Protein AF-J7L7U9-F1 (afdb_monomer_lite)

Foldseek 3Di:
DDDDDPPPPDDDDDDDDDPDPPPPPPPDDDPPPLVKEKEWAALDDDAFTKIWIQDPDQDPVPHDQKHWYQYPQRWIWIWGWDQDPPPRWIKIWTAWTARPVRDIDHIWIWTFPDWGRDVRTIMTTTHDIDDPD

Organism: Nocardiopsis alba (strain ATCC BAA-2165 / BE74) (NCBI:txid1205910)

Secondary structure (DSSP, 8-state):
---------------------------SS-------EEEESSSS--TT-EEEEE-S-SSGGGS-SEEEEEETTS-EEEEEEEE-TTT--EEEEE--EE-TTS-EE--EEEEEEEEEEETTEEEEEEEEEE---

Sequence (133 aa):
MPWSGTFRCGFGGNNRGRDHAGEFFGKEGHAMTLSITAYVGYSHLFPGARLWLETSGERLEHMPEVFALEFSDGSWSSAHLFHEPGDGSWELIVEGYSTKRGTPVDERVWTVTAAEALEGGLELKLGSRLPSG

pLDDT: mean 71.17, std 20.37, range [30.69, 90.5]

Structure (mmCIF, N/CA/C/O backbone):
data_AF-J7L7U9-F1
#
_entry.id   AF-J7L7U9-F1
#
loop_
_atom_site.group_PDB
_atom_site.id
_atom_site.type_symbol
_atom_site.label_atom_id
_atom_site.label_alt_id
_atom_site.label_comp_id
_atom_site.label_asym_id
_atom_site.label_entity_id
_atom_site.label_seq_id
_atom_site.pdbx_PDB_ins_code
_atom_site.Cartn_x
_atom_site.Cartn_y
_atom_site.Cartn_z
_atom_site.occupancy
_atom_site.B_iso_or_equiv
_atom_site.auth_seq_id
_atom_site.auth_comp_id
_atom_site.auth_asym_id
_atom_site.auth_atom_id
_atom_site.pdbx_PDB_model_num
ATOM 1 N N . MET A 1 1 ? 2.821 -26.351 -13.451 1.00 36.91 1 MET A N 1
ATOM 2 C CA . MET A 1 1 ? 1.983 -26.529 -12.249 1.00 36.91 1 MET A CA 1
ATOM 3 C C . MET A 1 1 ? 1.093 -25.295 -12.120 1.00 36.91 1 MET A C 1
ATOM 5 O O . MET A 1 1 ? 1.662 -24.221 -11.994 1.00 36.91 1 MET A O 1
ATOM 9 N N . PRO A 1 2 ? -0.241 -25.398 -12.252 1.00 39.84 2 PRO A N 1
ATOM 10 C CA . PRO A 1 2 ? -1.138 -24.247 -12.152 1.00 39.84 2 PRO A CA 1
ATOM 11 C C . PRO A 1 2 ? -1.656 -24.063 -10.720 1.00 39.84 2 PRO A C 1
ATOM 13 O O . PRO A 1 2 ? -2.095 -25.020 -10.077 1.00 39.84 2 PRO A O 1
ATOM 16 N N . TRP A 1 3 ? -1.616 -22.824 -10.231 1.00 30.69 3 TRP A N 1
ATOM 17 C CA . TRP A 1 3 ? -2.281 -22.423 -8.998 1.00 30.69 3 TRP A CA 1
ATOM 18 C C . TRP A 1 3 ? -3.788 -22.702 -9.125 1.00 30.69 3 TRP A C 1
ATOM 20 O O . TRP A 1 3 ? -4.478 -22.196 -10.003 1.00 30.69 3 TRP A O 1
ATOM 30 N N . SER A 1 4 ? -4.290 -23.614 -8.299 1.00 41.50 4 SER A N 1
ATOM 31 C CA . SER A 1 4 ? -5.710 -23.958 -8.214 1.00 41.50 4 SER A CA 1
ATOM 32 C C . SER A 1 4 ? -6.194 -23.486 -6.853 1.00 41.50 4 SER A C 1
ATOM 34 O O . SER A 1 4 ? -6.253 -24.253 -5.898 1.00 41.50 4 SER A O 1
ATOM 36 N N . GLY A 1 5 ? -6.449 -22.184 -6.751 1.00 32.25 5 GLY A N 1
ATOM 37 C CA . GLY A 1 5 ? -6.995 -21.532 -5.566 1.00 32.25 5 GLY A CA 1
ATOM 38 C C . GLY A 1 5 ? -8.396 -21.024 -5.860 1.00 32.25 5 GLY A C 1
ATOM 39 O O . GLY A 1 5 ? -8.600 -19.841 -6.093 1.00 32.25 5 GLY A O 1
ATOM 40 N N . THR A 1 6 ? -9.374 -21.926 -5.890 1.00 40.16 6 THR A N 1
ATOM 41 C CA . THR A 1 6 ? -10.790 -21.557 -5.907 1.00 40.16 6 THR A CA 1
ATOM 42 C C . THR A 1 6 ? -11.120 -20.793 -4.622 1.00 40.16 6 THR A C 1
ATOM 44 O O . THR A 1 6 ? -11.359 -21.406 -3.583 1.00 40.16 6 THR A O 1
ATOM 47 N N . PHE A 1 7 ? -11.183 -19.461 -4.685 1.00 31.17 7 PHE A N 1
ATOM 48 C CA . PHE A 1 7 ? -11.841 -18.652 -3.659 1.00 31.17 7 PHE A CA 1
ATOM 49 C C . PHE A 1 7 ? -13.356 -18.846 -3.772 1.00 31.17 7 PHE A C 1
ATOM 51 O O . PHE A 1 7 ? -14.091 -18.064 -4.367 1.00 31.17 7 PHE A O 1
ATOM 58 N N . ARG A 1 8 ? -13.831 -19.955 -3.202 1.00 38.06 8 ARG A N 1
ATOM 59 C CA . ARG A 1 8 ? -15.230 -20.137 -2.824 1.00 38.06 8 ARG A CA 1
ATOM 60 C C . ARG A 1 8 ? -15.375 -19.781 -1.351 1.00 38.06 8 ARG A C 1
ATOM 62 O O . ARG A 1 8 ? -15.353 -20.658 -0.495 1.00 38.06 8 ARG A O 1
ATOM 69 N N . CYS A 1 9 ? -15.588 -18.502 -1.068 1.00 38.06 9 CYS A N 1
ATOM 70 C CA . CYS A 1 9 ? -16.300 -18.108 0.142 1.00 38.06 9 CYS A CA 1
ATOM 71 C C . CYS A 1 9 ? -17.785 -18.020 -0.213 1.00 38.06 9 CYS A C 1
ATOM 73 O O . CYS A 1 9 ? -18.253 -17.047 -0.797 1.00 38.06 9 CYS A O 1
ATOM 75 N N . GLY A 1 10 ? -18.520 -19.090 0.089 1.00 32.72 10 GLY A N 1
ATOM 76 C CA . GLY A 1 10 ? -19.973 -19.061 0.096 1.00 32.72 10 GLY A CA 1
ATOM 77 C C . GLY A 1 10 ? -20.469 -18.308 1.327 1.00 32.72 10 GLY A C 1
ATOM 78 O O . GLY A 1 10 ? -20.242 -18.752 2.448 1.00 32.72 10 GLY A O 1
ATOM 79 N N . PHE A 1 11 ? -21.197 -17.215 1.112 1.00 34.88 11 PHE A N 1
ATOM 80 C CA . PHE A 1 11 ? -22.212 -16.741 2.050 1.00 34.88 11 PHE A CA 1
ATOM 81 C C . PHE A 1 11 ? -23.573 -16.964 1.384 1.00 34.88 11 PHE A C 1
ATOM 83 O O . PHE A 1 11 ? -23.927 -16.303 0.410 1.00 34.88 11 PHE A O 1
ATOM 90 N N . GLY A 1 12 ? -24.291 -17.987 1.848 1.00 34.56 12 GLY A N 1
ATOM 91 C CA . GLY A 1 12 ? -25.639 -18.316 1.393 1.00 34.56 12 GLY A CA 1
ATOM 92 C C . GLY A 1 12 ? -26.704 -17.473 2.099 1.00 34.56 12 GLY A C 1
ATOM 93 O O . GLY A 1 12 ? -26.635 -17.322 3.313 1.00 34.56 12 GLY A O 1
ATOM 94 N N . GLY A 1 13 ? -27.703 -17.017 1.327 1.00 34.38 13 GLY A N 1
ATOM 95 C CA . GLY A 1 13 ? -29.004 -16.466 1.758 1.00 34.38 13 GLY A CA 1
ATOM 96 C C . GLY A 1 13 ? -28.930 -15.103 2.465 1.00 34.38 13 GLY A C 1
ATOM 97 O O . GLY A 1 13 ? -28.211 -14.934 3.432 1.00 34.38 13 GLY A O 1
ATOM 98 N N . ASN A 1 14 ? -29.685 -14.063 2.116 1.00 32.25 14 ASN A N 1
ATOM 99 C CA . ASN A 1 14 ? -31.079 -14.020 1.696 1.00 32.25 14 ASN A CA 1
ATOM 100 C C . ASN A 1 14 ? -31.386 -12.594 1.173 1.00 32.25 14 ASN A C 1
ATOM 102 O O . ASN A 1 14 ? -30.765 -11.632 1.624 1.00 32.25 14 ASN A O 1
ATOM 106 N N . ASN A 1 15 ? -32.371 -12.449 0.285 1.00 48.09 15 ASN A N 1
ATOM 107 C CA . ASN A 1 15 ? -32.882 -11.169 -0.229 1.00 48.09 15 ASN A CA 1
ATOM 108 C C . ASN A 1 15 ? -33.075 -10.082 0.851 1.00 48.09 15 ASN A C 1
ATOM 110 O O . ASN A 1 15 ? -33.901 -10.248 1.757 1.00 48.09 15 ASN A O 1
ATOM 114 N N . ARG A 1 16 ? -32.434 -8.920 0.665 1.00 38.41 16 ARG A N 1
ATOM 115 C CA . ARG A 1 16 ? -33.054 -7.580 0.734 1.00 38.41 16 ARG A CA 1
ATOM 116 C C . ARG A 1 16 ? -32.027 -6.501 0.386 1.00 38.41 16 ARG A C 1
ATOM 118 O O . ARG A 1 16 ? -30.879 -6.591 0.803 1.00 38.41 16 ARG A O 1
ATOM 125 N N . GLY A 1 17 ? -32.479 -5.526 -0.400 1.00 39.16 17 GLY A N 1
ATOM 126 C CA . GLY A 1 17 ? -31.678 -4.460 -0.991 1.00 39.16 17 GLY A CA 1
ATOM 127 C C . GLY A 1 17 ? -30.729 -3.769 -0.021 1.00 39.16 17 GLY A C 1
ATOM 128 O O . GLY A 1 17 ? -31.064 -3.537 1.144 1.00 39.16 17 GLY A O 1
ATOM 129 N N . ARG A 1 18 ? -29.537 -3.474 -0.535 1.00 39.03 18 ARG A N 1
ATOM 130 C CA . ARG A 1 18 ? -28.656 -2.448 0.002 1.00 39.03 18 ARG A CA 1
ATOM 131 C C . ARG A 1 18 ? -2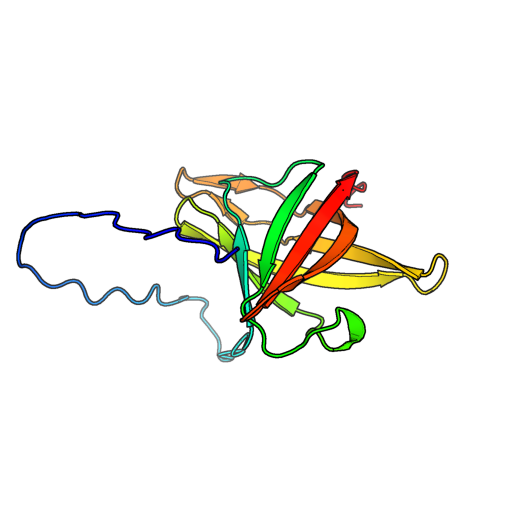7.617 -2.064 -1.055 1.00 39.03 18 ARG A C 1
ATOM 133 O O . ARG A 1 18 ? -26.476 -2.505 -1.034 1.00 39.03 18 ARG A O 1
ATOM 140 N N . ASP A 1 19 ? -28.084 -1.305 -2.034 1.00 41.22 19 ASP A N 1
ATOM 141 C CA . ASP A 1 19 ? -27.498 -0.037 -2.482 1.00 41.22 19 ASP A CA 1
ATOM 142 C C . ASP A 1 19 ? -26.576 0.621 -1.440 1.00 41.22 19 ASP A C 1
ATOM 144 O O . ASP A 1 19 ? -26.945 1.576 -0.787 1.00 41.22 19 ASP A O 1
ATOM 148 N N . HIS A 1 20 ? -25.364 0.117 -1.247 1.00 34.03 20 HIS A N 1
ATOM 149 C CA . HIS A 1 20 ? -24.329 0.842 -0.513 1.00 34.03 20 HIS A CA 1
ATOM 150 C C . HIS A 1 20 ? -22.999 0.605 -1.230 1.00 34.03 20 HIS A C 1
ATOM 152 O O . HIS A 1 20 ? -22.103 -0.078 -0.737 1.00 34.03 20 HIS A O 1
ATOM 158 N N . ALA A 1 21 ? -22.885 1.206 -2.419 1.00 35.22 21 ALA A N 1
ATOM 159 C CA . ALA A 1 21 ? -21.625 1.841 -2.767 1.00 35.22 21 ALA A CA 1
ATOM 160 C C . ALA A 1 21 ? -21.283 2.756 -1.582 1.00 35.22 21 ALA A C 1
ATOM 162 O O . ALA A 1 21 ? -22.118 3.559 -1.163 1.00 35.22 21 ALA A O 1
ATOM 163 N N . GLY A 1 22 ? -20.128 2.538 -0.957 1.00 32.88 22 GLY A N 1
ATOM 164 C CA . GLY A 1 22 ? -19.614 3.409 0.092 1.00 32.88 22 GLY A CA 1
ATOM 165 C C . GLY A 1 22 ? -19.349 4.777 -0.513 1.00 32.88 22 GLY A C 1
ATOM 166 O O . GLY A 1 22 ? -18.264 5.044 -1.011 1.00 32.88 22 GLY A O 1
ATOM 167 N N . GLU A 1 23 ? -20.392 5.596 -0.537 1.00 38.22 23 GLU A N 1
ATOM 168 C CA . GLU A 1 23 ? -20.395 6.970 -0.996 1.00 38.22 23 GLU A CA 1
ATOM 169 C C . GLU A 1 23 ? -19.495 7.759 -0.040 1.00 38.22 23 GLU A C 1
ATOM 171 O O . GLU A 1 23 ? -19.823 7.975 1.131 1.00 38.22 23 GLU A O 1
ATOM 176 N N . PHE A 1 24 ? -18.307 8.119 -0.525 1.00 42.72 24 PHE A N 1
ATOM 177 C CA . PHE A 1 24 ? -17.406 9.049 0.137 1.00 42.72 24 PHE A CA 1
ATOM 178 C C . PHE A 1 24 ? -18.093 10.418 0.191 1.00 42.72 24 PHE A C 1
ATOM 180 O O . PHE A 1 24 ? -17.920 11.254 -0.690 1.00 42.72 24 PHE A O 1
ATOM 187 N N . PHE A 1 25 ? -18.889 10.669 1.230 1.00 40.12 25 PHE A N 1
ATOM 188 C CA . PHE A 1 25 ? -19.361 12.014 1.555 1.00 40.12 25 PHE A CA 1
ATOM 189 C C . PHE A 1 25 ? -18.250 12.803 2.255 1.00 40.12 25 PHE A C 1
ATOM 191 O O . PHE A 1 25 ? -18.336 13.144 3.434 1.00 40.12 25 PHE A O 1
ATOM 198 N N . GLY A 1 26 ? -17.208 13.129 1.495 1.00 35.84 26 GLY A N 1
ATOM 199 C CA . GLY A 1 26 ? -16.537 14.409 1.644 1.00 35.84 26 GLY A CA 1
ATOM 200 C C . GLY A 1 26 ? -17.335 15.411 0.821 1.00 35.84 26 GLY A C 1
ATOM 201 O O . GLY A 1 26 ? -17.490 15.238 -0.387 1.00 35.84 26 GLY A O 1
ATOM 202 N N . LYS A 1 27 ? -17.903 16.434 1.467 1.00 42.16 27 LYS A N 1
ATOM 203 C CA . LYS A 1 27 ? -18.384 17.626 0.757 1.00 42.16 27 LYS A CA 1
ATOM 204 C C . LYS A 1 27 ? -17.266 18.107 -0.184 1.00 42.16 27 LYS A C 1
ATOM 206 O O . LYS A 1 27 ? -16.098 17.868 0.087 1.00 42.16 27 LYS A O 1
ATOM 211 N N . GLU A 1 28 ? -17.638 18.848 -1.224 1.00 38.34 28 GLU A N 1
ATOM 212 C CA . GLU A 1 28 ? -16.721 19.571 -2.121 1.00 38.34 28 GLU A CA 1
ATOM 213 C C . GLU A 1 28 ? -15.905 18.714 -3.127 1.00 38.34 28 GLU A C 1
ATOM 215 O O . GLU A 1 28 ? -14.696 18.560 -3.068 1.00 38.34 28 GLU A O 1
ATOM 220 N N . GLY A 1 29 ? -16.589 18.265 -4.187 1.00 35.84 29 GLY A N 1
ATOM 221 C CA . GLY A 1 29 ? -16.269 18.794 -5.522 1.00 35.84 29 GLY A CA 1
ATOM 222 C C . GLY A 1 29 ? -15.031 18.293 -6.275 1.00 35.84 29 GLY A C 1
ATOM 223 O O . GLY A 1 29 ? -14.667 18.938 -7.251 1.00 35.84 29 GLY A O 1
ATOM 224 N N . HIS A 1 30 ? -14.431 17.159 -5.920 1.00 34.78 30 HIS A N 1
ATOM 225 C CA . HIS A 1 30 ? -13.596 16.393 -6.853 1.00 34.78 30 HIS A CA 1
ATOM 226 C C . HIS A 1 30 ? -13.755 14.899 -6.570 1.00 34.78 30 HIS A C 1
ATOM 228 O O . HIS A 1 30 ? -13.150 14.363 -5.647 1.00 34.78 30 HIS A O 1
ATOM 234 N N . ALA A 1 31 ? -14.539 14.205 -7.399 1.00 42.62 31 ALA A N 1
ATOM 235 C CA . ALA A 1 31 ? -14.341 12.776 -7.599 1.00 42.62 31 ALA A CA 1
ATOM 236 C C . ALA A 1 31 ? -12.969 12.610 -8.267 1.00 42.62 31 ALA A C 1
ATOM 238 O O . ALA A 1 31 ? -12.858 12.546 -9.490 1.00 42.62 31 ALA A O 1
ATOM 239 N N . MET A 1 32 ? -11.902 12.643 -7.469 1.00 42.19 32 MET A N 1
ATOM 240 C CA . MET A 1 32 ? -10.617 12.133 -7.909 1.00 42.19 32 MET A CA 1
ATOM 241 C C . MET A 1 32 ? -10.818 10.630 -8.009 1.00 42.19 32 MET A C 1
ATOM 243 O O . MET A 1 32 ? -10.788 9.920 -7.009 1.00 42.19 32 MET A O 1
ATOM 247 N N . THR A 1 33 ? -11.139 10.158 -9.211 1.00 45.31 33 THR A N 1
ATOM 248 C CA . THR A 1 33 ? -11.054 8.745 -9.560 1.00 45.31 33 THR A CA 1
ATOM 249 C C . THR A 1 33 ? -9.610 8.323 -9.302 1.00 45.31 33 THR A C 1
ATOM 251 O O . THR A 1 33 ? -8.763 8.448 -10.183 1.00 45.31 33 THR A O 1
ATOM 254 N N . LEU A 1 34 ? -9.306 7.878 -8.082 1.00 56.66 34 LEU A N 1
ATOM 255 C CA . LEU A 1 34 ? -8.117 7.086 -7.813 1.00 56.66 34 LEU A CA 1
ATOM 256 C C . LEU A 1 34 ? -8.345 5.806 -8.611 1.00 56.66 34 LEU A C 1
ATOM 258 O O . LEU A 1 34 ? -9.122 4.940 -8.223 1.00 56.66 34 LEU A O 1
ATOM 262 N N . SER A 1 35 ? -7.785 5.765 -9.817 1.00 69.56 35 SER A N 1
ATOM 263 C CA . SER A 1 35 ? -8.052 4.715 -10.803 1.00 69.56 35 SER A CA 1
ATOM 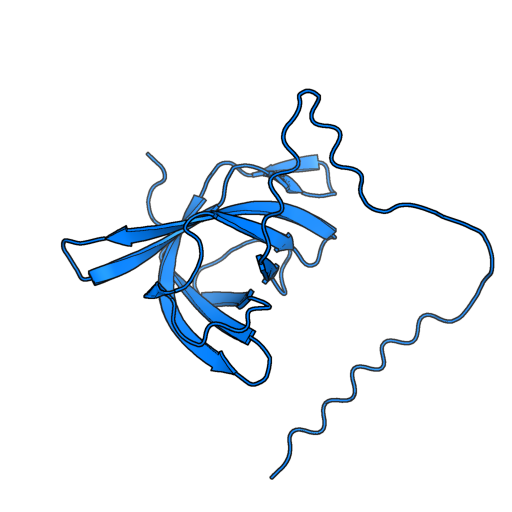264 C C . SER A 1 35 ? -7.521 3.353 -10.367 1.00 69.56 35 SER A C 1
ATOM 266 O O . SER A 1 35 ? -7.897 2.343 -10.953 1.00 69.56 35 SER A O 1
ATOM 268 N N . ILE A 1 36 ? -6.663 3.329 -9.345 1.00 79.81 36 ILE A N 1
ATOM 269 C CA . ILE A 1 36 ? -6.025 2.137 -8.803 1.00 79.81 36 ILE A CA 1
ATOM 270 C C . ILE A 1 36 ? -6.408 1.998 -7.331 1.00 79.81 36 ILE A C 1
ATOM 272 O O . ILE A 1 36 ? -6.312 2.949 -6.550 1.00 79.81 36 ILE A O 1
ATOM 276 N N . THR A 1 37 ? -6.840 0.789 -6.973 1.00 85.06 37 THR A N 1
ATOM 277 C CA . THR A 1 37 ? -7.133 0.383 -5.596 1.00 85.06 37 THR A CA 1
ATOM 278 C C . THR A 1 37 ? -6.140 -0.692 -5.170 1.00 85.06 37 THR A C 1
ATOM 280 O O . THR A 1 37 ? -5.880 -1.652 -5.899 1.00 85.06 37 THR A O 1
ATOM 283 N N . ALA A 1 38 ? -5.575 -0.514 -3.982 1.00 87.25 38 ALA A N 1
ATOM 284 C CA . ALA A 1 38 ? -4.687 -1.447 -3.320 1.00 87.25 38 ALA A CA 1
ATOM 285 C C . ALA A 1 38 ? -5.438 -2.171 -2.201 1.00 87.25 38 ALA A C 1
ATOM 287 O O . ALA A 1 38 ? -6.018 -1.537 -1.324 1.00 87.25 38 ALA A O 1
ATOM 288 N N . TYR A 1 39 ? -5.386 -3.494 -2.194 1.00 89.12 39 TYR A N 1
ATOM 289 C CA . TYR A 1 39 ? -6.023 -4.339 -1.197 1.00 89.12 39 TYR A CA 1
ATOM 290 C C . TYR A 1 39 ? -4.995 -4.848 -0.197 1.00 89.12 39 TYR A C 1
ATOM 292 O O . TYR A 1 39 ? -3.947 -5.390 -0.558 1.00 89.12 39 TYR A O 1
ATOM 300 N N . VAL A 1 40 ? -5.316 -4.718 1.083 1.00 87.50 40 VAL A N 1
ATOM 301 C CA . VAL A 1 40 ? -4.496 -5.212 2.185 1.00 87.50 40 VAL A CA 1
ATOM 302 C C . VAL A 1 40 ? -5.217 -6.383 2.829 1.00 87.50 40 VAL A C 1
ATOM 304 O O . VAL A 1 40 ? -6.305 -6.234 3.385 1.00 87.50 40 VAL A O 1
ATOM 307 N N . GLY A 1 41 ? -4.570 -7.550 2.848 1.00 82.62 41 GLY A N 1
ATOM 308 C CA . GLY A 1 41 ? -5.103 -8.765 3.486 1.00 82.62 41 GLY A CA 1
ATOM 309 C C . GLY A 1 41 ? -5.223 -8.695 5.017 1.00 82.62 41 GLY A C 1
ATOM 310 O O . GLY A 1 41 ? -5.488 -9.705 5.663 1.00 82.62 41 GLY A O 1
ATOM 311 N N . TYR A 1 42 ? -5.009 -7.521 5.610 1.00 80.75 42 TYR A N 1
ATOM 312 C CA . TYR A 1 42 ? -4.984 -7.277 7.046 1.00 80.75 42 TYR A CA 1
ATOM 313 C C . TYR A 1 42 ? -5.738 -5.993 7.385 1.00 80.75 42 TYR A C 1
ATOM 315 O O . TYR A 1 42 ? -5.912 -5.115 6.546 1.00 80.75 42 TYR A O 1
ATOM 323 N N . SER A 1 43 ? -6.169 -5.870 8.640 1.00 74.25 43 SER A N 1
ATOM 324 C CA . SER A 1 43 ? -6.811 -4.659 9.173 1.00 74.25 43 SER A CA 1
ATOM 325 C C . SER A 1 43 ? -5.822 -3.558 9.569 1.00 74.25 43 SER A C 1
ATOM 327 O O . SER A 1 43 ? -6.237 -2.479 9.976 1.00 74.25 43 SER A O 1
ATOM 329 N N . HIS A 1 44 ? -4.520 -3.842 9.514 1.00 77.44 44 HIS A N 1
ATOM 330 C CA . HIS A 1 44 ? -3.447 -2.929 9.886 1.00 77.44 44 HIS A CA 1
ATOM 331 C C . HIS A 1 44 ? -2.161 -3.283 9.137 1.00 77.44 44 HIS A C 1
ATOM 333 O O . HIS A 1 44 ? -1.940 -4.436 8.764 1.00 77.44 44 HIS A O 1
ATOM 339 N N . LEU A 1 45 ? -1.294 -2.286 8.958 1.00 80.31 45 LEU A N 1
ATOM 340 C CA . LEU A 1 45 ? 0.021 -2.462 8.346 1.00 80.31 45 LEU A CA 1
ATOM 341 C C . LEU A 1 45 ? 1.074 -2.790 9.402 1.00 80.31 45 LEU A C 1
ATOM 343 O O . LEU A 1 45 ? 1.078 -2.225 10.502 1.00 80.31 45 LEU A O 1
ATOM 347 N N . PHE A 1 46 ? 1.967 -3.703 9.043 1.00 81.19 46 PHE A N 1
ATOM 348 C CA . PHE A 1 46 ? 3.097 -4.152 9.845 1.00 81.19 46 PHE A CA 1
ATOM 349 C C . PHE A 1 46 ? 4.298 -4.440 8.929 1.00 81.19 46 PHE A C 1
ATOM 351 O O . PHE A 1 46 ? 4.118 -4.602 7.719 1.00 81.19 46 PHE A O 1
ATOM 358 N N . PRO A 1 47 ? 5.523 -4.531 9.475 1.00 84.38 47 PRO A N 1
ATOM 359 C CA . PRO A 1 47 ? 6.692 -4.851 8.669 1.00 84.38 47 PRO A CA 1
ATOM 360 C C . PRO A 1 47 ? 6.563 -6.226 8.012 1.00 84.38 47 PRO A C 1
ATOM 362 O O . PRO A 1 47 ? 6.371 -7.229 8.696 1.00 84.38 47 PRO A O 1
ATOM 365 N N . GLY A 1 48 ? 6.670 -6.284 6.687 1.00 84.62 48 GLY A N 1
ATOM 366 C CA . GLY A 1 48 ? 6.431 -7.496 5.901 1.00 84.62 48 GLY A CA 1
ATOM 367 C C . GLY A 1 48 ? 4.990 -7.676 5.419 1.00 84.62 48 GLY A C 1
ATOM 368 O O . GLY A 1 48 ? 4.715 -8.681 4.759 1.00 84.62 48 GLY A O 1
ATOM 369 N N . ALA A 1 49 ? 4.083 -6.740 5.720 1.00 86.31 49 ALA A N 1
ATOM 370 C CA . ALA A 1 49 ? 2.738 -6.743 5.157 1.00 86.31 49 ALA A CA 1
ATOM 371 C C . ALA A 1 49 ? 2.790 -6.643 3.627 1.00 86.31 49 ALA A C 1
ATOM 373 O O . ALA A 1 49 ? 3.674 -6.001 3.056 1.00 86.31 49 ALA A O 1
ATOM 374 N N . ARG A 1 50 ? 1.831 -7.303 2.978 1.00 89.62 50 ARG A N 1
ATOM 375 C CA . ARG A 1 50 ? 1.713 -7.352 1.523 1.00 89.62 50 ARG A CA 1
ATOM 376 C C . ARG A 1 50 ? 0.466 -6.611 1.079 1.00 89.62 50 ARG A C 1
ATOM 378 O O . ARG A 1 50 ? -0.580 -6.745 1.718 1.00 89.62 50 ARG A O 1
ATOM 385 N N . LEU A 1 51 ? 0.596 -5.855 0.001 1.00 88.88 51 LEU A N 1
ATOM 386 C CA . LEU A 1 51 ? -0.492 -5.125 -0.629 1.00 88.88 51 LEU A CA 1
ATOM 387 C C . LEU A 1 51 ? -0.641 -5.610 -2.056 1.00 88.88 51 LEU A C 1
ATOM 389 O O . LEU A 1 51 ? 0.351 -5.773 -2.758 1.00 88.88 51 LEU A O 1
ATOM 393 N N . TRP A 1 52 ? -1.877 -5.812 -2.475 1.00 89.38 52 TRP A N 1
ATOM 394 C CA . TRP A 1 52 ? -2.209 -6.178 -3.838 1.00 89.38 52 TRP A CA 1
ATOM 395 C C . TRP A 1 52 ? -2.776 -4.967 -4.561 1.00 89.38 52 TRP A C 1
ATOM 397 O O . TRP A 1 52 ? -3.871 -4.521 -4.237 1.00 89.38 52 TRP A O 1
ATOM 407 N N . LEU A 1 53 ? -2.044 -4.420 -5.521 1.00 88.12 53 LEU A N 1
ATOM 408 C CA . LEU A 1 53 ? -2.520 -3.314 -6.339 1.00 88.12 53 LEU A CA 1
ATOM 409 C C . LEU A 1 53 ? -3.188 -3.891 -7.578 1.00 88.12 53 LEU A C 1
ATOM 411 O O . LEU A 1 53 ? -2.531 -4.548 -8.385 1.00 88.12 53 LEU A O 1
ATOM 415 N N . GLU A 1 54 ? -4.477 -3.615 -7.751 1.00 85.00 54 GLU A N 1
ATOM 416 C CA . GLU A 1 54 ? -5.173 -3.936 -8.993 1.00 85.00 54 GLU A CA 1
ATOM 417 C C . GLU A 1 54 ? -4.804 -2.882 -10.038 1.00 85.00 54 GLU A C 1
ATOM 419 O O . GLU A 1 54 ? -5.340 -1.774 -10.074 1.00 85.00 54 GLU A O 1
ATOM 424 N N . THR A 1 55 ? -3.803 -3.202 -10.850 1.00 80.12 55 THR A N 1
ATOM 425 C CA . THR A 1 55 ? -3.248 -2.291 -11.846 1.00 80.12 55 THR A CA 1
ATOM 426 C C . THR A 1 55 ? -2.803 -3.061 -13.079 1.00 80.12 55 THR A C 1
ATOM 428 O O . THR A 1 55 ? -2.373 -4.210 -12.999 1.00 80.12 55 THR A O 1
ATOM 431 N N . SER A 1 56 ? -2.880 -2.413 -14.240 1.00 73.94 56 SER A N 1
ATOM 432 C CA . SER A 1 56 ? -2.259 -2.921 -15.469 1.00 73.94 56 SER A CA 1
ATOM 433 C C . SER A 1 56 ? -0.762 -2.601 -15.544 1.00 73.94 56 SER A C 1
ATOM 435 O O . SER A 1 56 ? -0.093 -3.046 -16.472 1.00 73.94 56 SER A O 1
ATOM 437 N N . GLY A 1 57 ? -0.239 -1.792 -14.617 1.00 68.25 57 GLY A N 1
ATOM 438 C CA . GLY A 1 57 ? 1.171 -1.430 -14.585 1.00 68.25 57 GLY A CA 1
ATOM 439 C C . GLY A 1 57 ? 2.011 -2.477 -13.859 1.00 68.25 57 GLY A C 1
ATOM 440 O O . GLY A 1 57 ? 1.800 -2.764 -12.688 1.00 68.25 57 GLY A O 1
ATOM 441 N N . GLU A 1 58 ? 3.022 -2.998 -14.545 1.00 70.75 58 GLU A N 1
ATOM 442 C CA . GLU A 1 58 ? 3.927 -4.026 -14.011 1.00 70.75 58 GLU A CA 1
ATOM 443 C C . GLU A 1 58 ? 5.074 -3.437 -13.167 1.00 70.75 58 GLU A C 1
ATOM 445 O O . GLU A 1 58 ? 5.914 -4.171 -12.650 1.00 70.75 58 GLU A O 1
ATOM 450 N N . ARG A 1 59 ? 5.159 -2.103 -13.042 1.00 77.81 59 ARG A N 1
ATOM 451 C CA . ARG A 1 59 ? 6.279 -1.428 -12.374 1.00 77.81 59 ARG A CA 1
ATOM 452 C C . ARG A 1 59 ? 5.825 -0.256 -11.510 1.00 77.81 59 ARG A C 1
ATOM 454 O O . ARG A 1 59 ? 4.999 0.544 -11.943 1.00 77.81 59 ARG A O 1
ATOM 461 N N . LEU A 1 60 ? 6.438 -0.134 -10.329 1.00 79.31 60 LEU A N 1
ATOM 462 C CA . LEU A 1 60 ? 6.210 0.949 -9.359 1.00 79.31 60 LEU A CA 1
ATOM 463 C C . LEU A 1 60 ? 6.365 2.348 -9.970 1.00 79.31 60 LEU A C 1
ATOM 465 O O . LEU A 1 60 ? 5.577 3.232 -9.674 1.00 79.31 60 LEU A O 1
ATOM 469 N N . GLU A 1 61 ? 7.326 2.536 -10.875 1.00 80.69 61 GLU A N 1
ATOM 470 C CA . GLU A 1 61 ? 7.574 3.822 -11.550 1.00 80.69 61 GLU A CA 1
ATOM 471 C C . GLU A 1 61 ? 6.408 4.321 -12.418 1.00 80.69 61 GLU A C 1
ATOM 473 O O . GLU A 1 61 ? 6.337 5.505 -12.734 1.00 80.69 61 GLU A O 1
ATOM 478 N N . HIS A 1 62 ? 5.501 3.424 -12.811 1.00 78.00 62 HIS A N 1
ATOM 479 C CA . HIS A 1 62 ? 4.297 3.752 -13.573 1.00 78.00 62 HIS A CA 1
ATOM 480 C C . HIS A 1 62 ? 3.050 3.834 -12.687 1.00 78.00 62 HIS A C 1
ATOM 482 O O . HIS A 1 62 ? 1.946 4.018 -13.202 1.00 78.00 62 HIS A O 1
ATOM 488 N N . MET A 1 63 ? 3.201 3.647 -11.373 1.00 79.19 63 MET A N 1
ATOM 489 C CA . MET A 1 63 ? 2.095 3.792 -10.440 1.00 79.19 63 MET A CA 1
ATOM 490 C C . MET A 1 63 ? 1.794 5.270 -10.204 1.00 79.19 63 MET A C 1
ATOM 492 O O . MET A 1 63 ? 2.703 6.101 -10.230 1.00 79.19 63 MET A O 1
ATOM 496 N N . PRO A 1 64 ? 0.517 5.616 -9.978 1.00 78.50 64 PRO A N 1
ATOM 497 C CA . PRO A 1 64 ? 0.171 6.954 -9.549 1.00 78.50 64 PRO A CA 1
ATOM 498 C 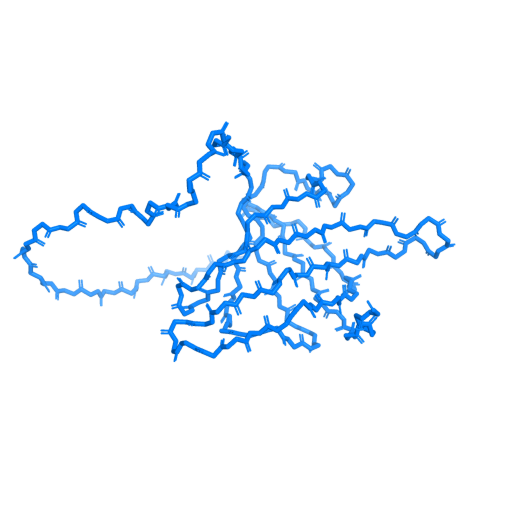C . PRO A 1 64 ? 0.812 7.226 -8.189 1.00 78.50 64 PRO A C 1
ATOM 500 O O . PRO A 1 64 ? 0.920 6.332 -7.348 1.00 78.50 64 PRO A O 1
ATOM 503 N N . GLU A 1 65 ? 1.181 8.485 -7.969 1.00 83.06 65 GLU A N 1
ATOM 504 C CA . GLU A 1 65 ? 1.701 8.943 -6.680 1.00 83.06 65 GLU A CA 1
ATOM 505 C C . GLU A 1 65 ? 0.679 8.727 -5.560 1.00 83.06 65 GLU A C 1
ATOM 507 O O . GLU A 1 65 ? 1.078 8.509 -4.430 1.00 83.06 65 GLU A O 1
ATOM 512 N N . VAL A 1 66 ? -0.626 8.735 -5.862 1.00 85.25 66 VAL A N 1
ATOM 513 C CA . VAL A 1 66 ? -1.701 8.536 -4.881 1.00 85.25 66 VAL A CA 1
ATOM 514 C C . VAL A 1 66 ? -2.673 7.459 -5.352 1.00 85.25 66 VAL A C 1
ATOM 516 O O . VAL A 1 66 ? -3.104 7.464 -6.507 1.00 85.25 66 VAL A O 1
ATOM 519 N N . PHE A 1 67 ? -3.056 6.552 -4.455 1.00 86.56 67 PHE A N 1
ATOM 520 C CA . PHE A 1 67 ? -4.057 5.512 -4.701 1.00 86.56 67 PHE A CA 1
ATOM 521 C C . PHE A 1 67 ? -4.869 5.176 -3.447 1.00 86.56 67 PHE A C 1
ATOM 523 O O . PHE A 1 67 ? -4.489 5.505 -2.323 1.00 86.56 67 PHE A O 1
ATOM 530 N N . ALA A 1 68 ? -6.014 4.521 -3.638 1.00 87.12 68 ALA A N 1
ATOM 531 C CA . ALA A 1 68 ? -6.870 4.105 -2.532 1.00 87.12 68 ALA A CA 1
ATOM 532 C C . ALA A 1 68 ? -6.367 2.790 -1.923 1.00 87.12 68 ALA A C 1
ATOM 534 O O . ALA A 1 68 ? -5.993 1.872 -2.648 1.00 87.12 68 ALA A O 1
ATOM 535 N N . LEU A 1 69 ? -6.400 2.680 -0.599 1.00 86.94 69 LEU A N 1
ATOM 536 C CA . LEU A 1 69 ? -6.126 1.466 0.165 1.00 86.94 69 LEU A CA 1
ATOM 537 C C . LEU A 1 69 ? -7.409 0.939 0.789 1.00 86.94 69 LEU A C 1
ATOM 539 O O . LEU A 1 69 ? -7.996 1.607 1.637 1.00 86.94 69 LEU A O 1
ATOM 543 N N . GLU A 1 70 ? -7.787 -0.282 0.438 1.00 88.69 70 GLU A N 1
ATOM 544 C CA . GLU A 1 70 ? -8.832 -1.039 1.114 1.00 88.69 70 GLU A CA 1
ATOM 545 C C . GLU A 1 70 ? -8.199 -2.065 2.064 1.00 88.69 70 GLU A C 1
ATOM 547 O O . GLU A 1 70 ? -7.433 -2.945 1.668 1.00 88.69 70 GLU A O 1
ATOM 552 N N . PHE A 1 71 ? -8.535 -1.966 3.345 1.00 85.38 71 PHE A N 1
ATOM 553 C CA . PHE A 1 71 ? -8.166 -2.955 4.352 1.00 85.38 71 PHE A CA 1
ATOM 554 C C . PHE A 1 71 ? -9.195 -4.081 4.405 1.00 85.38 71 PHE A C 1
ATOM 556 O O . PHE A 1 71 ? -10.389 -3.844 4.248 1.00 85.38 71 PHE A O 1
ATOM 563 N N . SER A 1 72 ? -8.769 -5.288 4.789 1.00 84.31 72 SER A N 1
ATOM 564 C CA . SER A 1 72 ? -9.663 -6.452 4.932 1.00 84.31 72 SER A CA 1
ATOM 565 C C . SER A 1 72 ? -10.838 -6.251 5.912 1.00 84.31 72 SER A C 1
ATOM 567 O O . SER A 1 72 ? -11.789 -7.028 5.881 1.00 84.31 72 SER A O 1
ATOM 569 N N . ASP A 1 73 ? -10.789 -5.239 6.784 1.00 78.31 73 ASP A N 1
ATOM 570 C CA . ASP A 1 73 ? -11.890 -4.850 7.687 1.00 78.31 73 ASP A CA 1
ATOM 571 C C . ASP A 1 73 ? -12.963 -3.982 6.982 1.00 78.31 73 ASP A C 1
ATOM 573 O O . ASP A 1 73 ? -13.933 -3.543 7.600 1.00 78.31 73 ASP A O 1
ATOM 577 N N . GLY A 1 74 ? -12.780 -3.692 5.688 1.00 79.31 74 GLY A N 1
ATOM 578 C CA . GLY A 1 74 ? -13.593 -2.767 4.892 1.00 79.31 74 GLY A CA 1
ATOM 579 C C . GLY A 1 74 ? -13.330 -1.293 5.212 1.00 79.31 74 GLY A C 1
ATOM 580 O O . GLY A 1 74 ? -14.163 -0.439 4.913 1.00 79.31 74 GLY A O 1
ATOM 581 N N . SER A 1 75 ? -12.215 -1.002 5.887 1.00 81.44 75 SER A N 1
ATOM 582 C CA . SER A 1 75 ? -11.751 0.369 6.127 1.00 81.44 75 SER A CA 1
ATOM 583 C C . SER A 1 75 ? -10.975 0.856 4.912 1.00 81.44 75 SER A C 1
ATOM 585 O O . SER A 1 75 ? -10.319 0.055 4.250 1.00 81.44 75 SER A O 1
ATOM 587 N N . TRP A 1 76 ? -11.025 2.158 4.654 1.00 83.31 76 TRP A N 1
ATOM 588 C CA . TRP A 1 76 ? -10.361 2.773 3.512 1.00 83.31 76 TRP A CA 1
ATOM 589 C C . TRP A 1 76 ? -9.386 3.842 3.987 1.00 83.31 76 TRP A C 1
ATOM 591 O O . TRP A 1 76 ? -9.678 4.551 4.952 1.00 83.31 76 TRP A O 1
ATOM 601 N N . SER A 1 77 ? -8.249 3.954 3.310 1.00 85.56 77 SER A N 1
ATOM 602 C CA . SER A 1 77 ? -7.327 5.080 3.459 1.00 85.56 77 SER A CA 1
ATOM 603 C C . SER A 1 77 ? -6.762 5.501 2.107 1.00 85.56 77 SER A C 1
ATOM 605 O O . SER A 1 77 ? -6.885 4.775 1.123 1.00 85.56 77 SER A O 1
ATOM 607 N N . SER A 1 78 ? -6.128 6.663 2.063 1.00 86.75 78 SER A N 1
ATOM 608 C CA . SER A 1 78 ? -5.310 7.084 0.930 1.00 86.75 78 SER A CA 1
ATOM 609 C C . SER A 1 78 ? -3.864 6.658 1.166 1.00 86.75 78 SER A C 1
ATOM 611 O O . SER A 1 78 ? -3.346 6.766 2.279 1.00 86.75 78 SER A O 1
ATOM 613 N N . ALA A 1 79 ? -3.213 6.160 0.121 1.00 88.06 79 ALA A N 1
ATOM 614 C CA . ALA A 1 79 ? -1.783 5.897 0.108 1.00 88.06 79 ALA A CA 1
ATOM 615 C C . ALA A 1 79 ? -1.094 6.812 -0.884 1.00 88.06 79 ALA A C 1
ATOM 617 O O . ALA A 1 79 ? -1.583 6.991 -1.998 1.00 88.06 79 ALA A O 1
ATOM 618 N N . HIS A 1 80 ? 0.066 7.308 -0.487 1.00 89.00 80 HIS A N 1
ATOM 619 C CA . HIS A 1 80 ? 0.978 8.044 -1.327 1.00 89.00 80 HIS A CA 1
ATOM 620 C C . HIS A 1 80 ? 2.246 7.212 -1.503 1.00 89.00 80 HIS A C 1
ATOM 622 O O . HIS A 1 80 ? 2.861 6.773 -0.532 1.00 89.00 80 HIS A O 1
ATOM 628 N N . LEU A 1 81 ? 2.617 6.960 -2.749 1.00 87.81 81 LEU A N 1
ATOM 629 C CA . LEU A 1 81 ? 3.826 6.253 -3.118 1.00 87.81 81 LEU A CA 1
ATOM 630 C C . LEU A 1 81 ? 4.876 7.276 -3.538 1.00 87.81 81 LEU A C 1
ATOM 632 O O . LEU A 1 81 ? 4.783 7.886 -4.600 1.00 87.81 81 LEU A O 1
ATOM 636 N N . PHE A 1 82 ? 5.881 7.437 -2.689 1.00 86.56 82 PHE A N 1
ATOM 637 C CA . PHE A 1 82 ? 7.003 8.330 -2.905 1.00 86.56 82 PHE A CA 1
ATOM 638 C C . PHE A 1 82 ? 8.242 7.526 -3.308 1.00 86.56 82 PHE A C 1
ATOM 640 O O . PHE A 1 82 ? 8.498 6.439 -2.791 1.00 86.56 82 PHE A O 1
ATOM 647 N N . HIS A 1 83 ? 9.012 8.051 -4.255 1.00 85.88 83 HIS A N 1
ATOM 648 C CA . HIS A 1 83 ? 10.291 7.476 -4.653 1.00 85.88 83 HIS A CA 1
ATOM 649 C C . HIS A 1 83 ? 11.405 8.380 -4.143 1.00 85.88 83 HIS A C 1
ATOM 651 O O . HIS A 1 83 ? 11.512 9.523 -4.587 1.00 85.88 83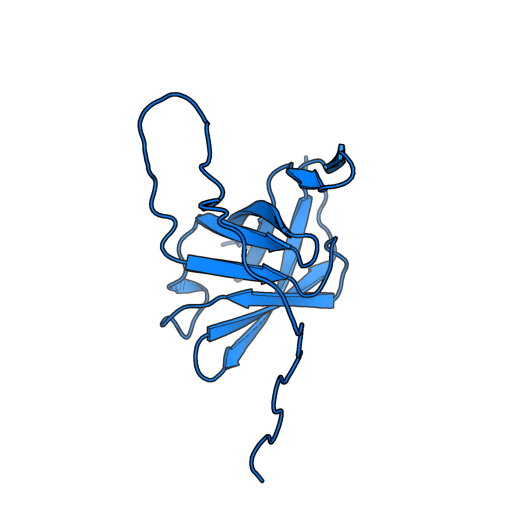 HIS A O 1
ATOM 657 N N . GLU A 1 84 ? 12.231 7.877 -3.229 1.00 81.88 84 GLU A N 1
ATOM 658 C CA . GLU A 1 84 ? 13.316 8.646 -2.639 1.00 81.88 84 GLU A CA 1
ATOM 659 C C . GLU A 1 84 ? 14.508 8.706 -3.613 1.00 81.88 84 GLU A C 1
ATOM 661 O O . GLU A 1 84 ? 15.203 7.705 -3.817 1.00 81.88 84 GLU A O 1
ATOM 666 N N . PRO A 1 85 ? 14.806 9.873 -4.220 1.00 72.44 85 PRO A N 1
ATOM 667 C CA . PRO A 1 85 ? 15.824 9.979 -5.267 1.00 72.44 85 PRO A CA 1
ATOM 668 C C . PRO A 1 85 ? 17.261 9.827 -4.742 1.00 72.44 85 PRO A C 1
ATOM 670 O O . PRO A 1 85 ? 18.192 9.767 -5.543 1.00 72.44 85 PRO A O 1
ATOM 673 N N . GLY A 1 86 ? 17.454 9.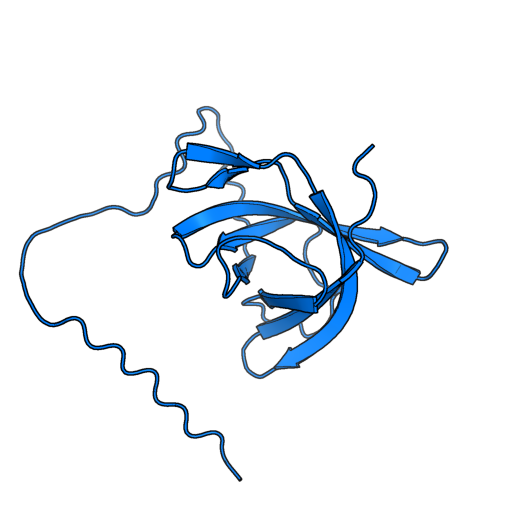807 -3.418 1.00 75.38 86 GLY A N 1
ATOM 674 C CA . GLY A 1 86 ? 18.761 9.650 -2.780 1.00 75.38 86 GLY A CA 1
ATOM 675 C C . GLY A 1 86 ? 19.260 8.206 -2.785 1.00 75.38 86 GLY A C 1
ATOM 676 O O . GLY A 1 86 ? 20.367 7.946 -3.250 1.00 75.38 86 GLY A O 1
ATOM 677 N N . ASP A 1 87 ? 18.441 7.279 -2.284 1.00 77.12 87 ASP A N 1
ATOM 678 C CA . ASP A 1 87 ? 18.785 5.854 -2.151 1.00 77.12 87 ASP A CA 1
ATOM 679 C C . ASP A 1 87 ? 18.121 4.977 -3.235 1.00 77.12 87 ASP A C 1
ATOM 681 O O . ASP A 1 87 ? 18.480 3.817 -3.415 1.00 77.12 87 ASP A O 1
ATOM 685 N N . GLY A 1 88 ? 17.166 5.528 -3.999 1.00 77.25 88 GLY A N 1
ATOM 686 C CA . GLY A 1 88 ? 16.355 4.772 -4.965 1.00 77.25 88 GLY A CA 1
ATOM 687 C C . GLY A 1 88 ? 15.311 3.869 -4.298 1.00 77.25 88 GLY A C 1
ATOM 688 O O . GLY A 1 88 ? 14.749 2.974 -4.935 1.00 77.25 88 GLY A O 1
ATOM 689 N N . SER A 1 89 ? 15.079 4.083 -3.003 1.00 84.12 89 SER A N 1
ATOM 690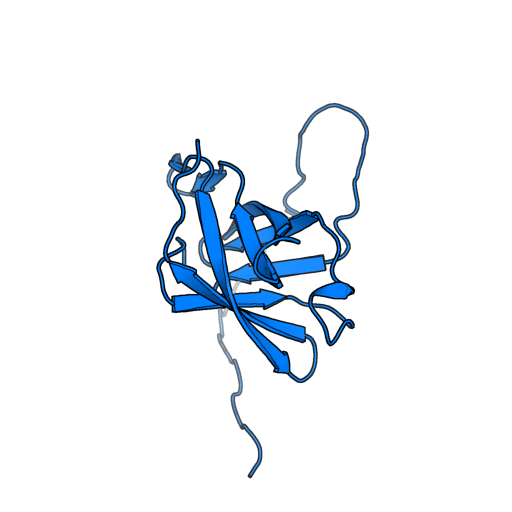 C CA . SER A 1 89 ? 14.101 3.364 -2.201 1.00 84.12 89 SER A CA 1
ATOM 691 C C . SER A 1 89 ? 12.693 3.914 -2.444 1.00 84.12 89 SER A C 1
ATOM 693 O O . SER A 1 89 ? 12.496 5.096 -2.723 1.00 84.12 89 SER A O 1
ATOM 695 N N . TRP A 1 90 ? 11.696 3.038 -2.353 1.00 88.00 90 TRP A N 1
ATOM 696 C CA . TRP A 1 90 ? 10.286 3.404 -2.471 1.00 88.00 90 TRP A CA 1
ATOM 697 C C . TRP A 1 90 ? 9.646 3.448 -1.088 1.00 88.00 90 TRP A C 1
ATOM 699 O O . TRP A 1 90 ? 9.883 2.570 -0.258 1.00 88.00 90 TRP A O 1
ATOM 709 N N . GLU A 1 91 ? 8.809 4.446 -0.851 1.00 90.12 91 GLU A N 1
ATOM 710 C CA . GLU A 1 91 ? 8.134 4.689 0.416 1.00 90.12 91 GLU A CA 1
ATOM 711 C C . GLU A 1 91 ? 6.626 4.771 0.186 1.00 90.12 91 GLU A C 1
ATOM 713 O O . GLU A 1 91 ? 6.144 5.445 -0.719 1.00 90.12 91 GLU A O 1
ATOM 718 N N . LEU A 1 92 ? 5.871 4.062 1.014 1.00 89.19 92 LEU A N 1
ATOM 719 C CA . LEU A 1 92 ? 4.423 4.096 1.062 1.00 89.19 92 LEU A CA 1
ATOM 720 C C . LEU A 1 92 ? 3.989 4.869 2.304 1.00 89.19 92 LEU A C 1
ATOM 722 O O . LEU A 1 92 ? 4.074 4.369 3.429 1.00 89.19 92 LEU A O 1
ATOM 726 N N . ILE A 1 93 ? 3.492 6.075 2.091 1.00 90.00 93 ILE A N 1
ATOM 727 C CA . ILE A 1 93 ? 2.848 6.898 3.104 1.00 90.00 93 ILE A CA 1
ATOM 728 C C . ILE A 1 93 ? 1.372 6.524 3.096 1.00 90.00 93 ILE A C 1
ATOM 730 O O . ILE A 1 93 ? 0.721 6.548 2.060 1.00 90.00 93 ILE A O 1
ATOM 734 N N . VAL A 1 94 ? 0.837 6.124 4.237 1.00 87.50 94 VAL A N 1
ATOM 735 C CA . VAL A 1 94 ? -0.584 5.826 4.389 1.00 87.50 94 VAL A CA 1
ATOM 736 C C . VAL A 1 94 ? -1.172 6.885 5.284 1.00 87.50 94 VAL A C 1
ATOM 738 O O . VAL A 1 94 ? -0.795 6.968 6.453 1.00 87.50 94 VAL A O 1
ATOM 741 N N . GLU A 1 95 ? -2.090 7.662 4.722 1.00 86.62 95 GLU A N 1
ATOM 742 C CA . GLU A 1 95 ? -2.797 8.727 5.418 1.00 86.62 95 GLU A CA 1
ATOM 743 C C . GLU A 1 95 ? -3.524 8.175 6.645 1.00 86.62 95 GLU A C 1
ATOM 745 O O . GLU A 1 95 ? -3.897 6.992 6.713 1.00 86.62 95 GLU A O 1
ATOM 750 N N . GLY A 1 96 ? -3.737 9.048 7.628 1.00 81.44 96 GLY A N 1
ATOM 751 C CA . GLY A 1 96 ? -4.465 8.679 8.829 1.00 81.44 96 GLY A CA 1
ATOM 752 C C . GLY A 1 96 ? -5.900 8.250 8.506 1.00 81.44 96 GLY A C 1
ATOM 753 O O . GLY A 1 96 ? -6.629 8.945 7.802 1.00 81.44 96 GLY A O 1
ATOM 754 N N . TYR A 1 97 ? -6.330 7.107 9.037 1.00 78.19 97 TYR A N 1
ATOM 755 C CA . TYR A 1 97 ? -7.667 6.560 8.804 1.00 78.19 97 TYR A CA 1
ATOM 756 C C . TYR A 1 97 ? -8.307 6.058 10.087 1.00 78.19 97 TYR A C 1
ATOM 758 O O . TYR A 1 97 ? -7.647 5.718 11.064 1.00 78.19 97 TYR A O 1
ATOM 766 N N . SER A 1 98 ? -9.633 5.976 10.088 1.00 74.75 98 SER A N 1
ATOM 767 C CA . SER A 1 98 ? -10.363 5.306 11.160 1.00 74.75 98 SER A CA 1
ATOM 768 C C . SER A 1 98 ? -10.676 3.881 10.738 1.00 74.75 98 SER A C 1
ATOM 770 O O . SER A 1 98 ? -11.309 3.652 9.709 1.00 74.75 98 SER A O 1
ATOM 772 N N . THR A 1 99 ? -10.259 2.915 11.552 1.00 74.25 99 THR A N 1
ATOM 773 C CA . THR A 1 99 ? -10.722 1.531 11.386 1.00 74.25 99 THR A CA 1
ATOM 774 C C . THR A 1 99 ? -12.242 1.469 11.557 1.00 74.25 99 THR A C 1
ATOM 776 O O . THR A 1 99 ? -12.846 2.326 12.206 1.00 74.25 99 THR A O 1
ATOM 779 N N . LYS A 1 100 ? -12.885 0.413 11.061 1.00 73.31 100 LYS A N 1
ATOM 780 C CA . LYS A 1 100 ? -14.337 0.196 11.191 1.00 73.31 100 LYS A CA 1
ATOM 781 C C . LYS A 1 100 ? -14.805 0.088 12.646 1.00 73.31 100 LYS A C 1
ATOM 783 O O . LYS A 1 100 ? -15.970 0.343 12.944 1.00 73.31 100 LYS A O 1
ATOM 788 N N . ARG A 1 101 ? -13.890 -0.235 13.565 1.00 73.81 101 ARG A N 1
ATOM 789 C CA . ARG A 1 101 ? -14.088 -0.178 15.024 1.00 73.81 101 ARG A CA 1
ATOM 790 C C . ARG A 1 101 ? -14.021 1.238 15.617 1.00 73.81 101 ARG A C 1
ATOM 792 O O . ARG A 1 101 ? -14.204 1.385 16.821 1.00 73.81 101 ARG A O 1
ATOM 799 N N . GLY A 1 102 ? -13.762 2.260 14.805 1.00 76.19 102 GLY A N 1
ATOM 800 C CA . GLY A 1 102 ? -13.624 3.654 15.226 1.00 76.19 102 GLY A CA 1
ATOM 801 C C . GLY A 1 102 ? -12.282 3.972 15.884 1.00 76.19 102 GLY A C 1
ATOM 802 O O . GLY A 1 102 ? -12.174 4.972 16.585 1.00 76.19 102 GLY A O 1
ATOM 803 N N . THR A 1 103 ? -11.262 3.122 15.718 1.00 75.00 103 THR A N 1
ATOM 804 C CA . THR A 1 103 ? -9.911 3.427 16.211 1.00 75.00 103 THR A CA 1
ATOM 805 C C . THR A 1 103 ? -9.203 4.321 15.197 1.00 75.00 103 THR A C 1
ATOM 807 O O . THR A 1 103 ? -9.028 3.857 14.063 1.00 75.00 103 THR A O 1
ATOM 810 N N . PRO A 1 104 ? -8.806 5.553 15.573 1.00 78.12 104 PRO A N 1
ATOM 811 C CA . PRO A 1 104 ? -8.005 6.402 14.710 1.00 78.12 104 PRO A CA 1
ATOM 812 C C . PRO A 1 104 ? -6.605 5.804 14.580 1.00 78.12 104 PRO A C 1
ATOM 814 O O . PRO A 1 104 ? -5.990 5.370 15.557 1.00 78.12 104 PRO A O 1
ATOM 817 N N . VAL A 1 105 ? -6.131 5.750 13.350 1.00 79.75 105 VAL A N 1
ATOM 818 C CA . VAL A 1 105 ? -4.778 5.379 12.977 1.00 79.75 105 VAL A CA 1
ATOM 819 C C . VAL A 1 105 ? -4.180 6.631 12.371 1.00 79.75 105 VAL A C 1
ATOM 821 O O . VAL A 1 105 ? -4.692 7.111 11.368 1.00 79.75 105 VAL A O 1
ATOM 824 N N . ASP A 1 106 ? -3.145 7.179 12.997 1.00 82.62 106 ASP A N 1
ATOM 825 C CA . ASP A 1 106 ? -2.389 8.293 12.427 1.00 82.62 106 ASP A CA 1
ATOM 826 C C . ASP A 1 106 ? -1.692 7.885 11.127 1.00 82.62 106 ASP A C 1
ATOM 828 O O . ASP A 1 106 ? -1.552 6.692 10.829 1.00 82.62 106 ASP A O 1
ATOM 832 N N . GLU A 1 107 ? -1.236 8.886 10.382 1.00 84.75 107 GLU A N 1
ATOM 833 C CA . GLU A 1 107 ? -0.408 8.691 9.200 1.00 84.75 107 GLU A CA 1
ATOM 834 C C . GLU A 1 107 ? 0.798 7.795 9.520 1.00 84.75 107 GLU A C 1
ATOM 836 O O . GLU A 1 107 ? 1.409 7.875 10.592 1.00 84.75 107 GLU A O 1
ATOM 841 N N . ARG A 1 108 ? 1.125 6.883 8.601 1.00 86.62 108 ARG A N 1
ATOM 842 C CA . ARG A 1 108 ? 2.272 5.986 8.746 1.00 86.62 108 ARG A CA 1
ATOM 843 C C . ARG A 1 108 ? 3.025 5.846 7.446 1.00 86.62 108 ARG A C 1
ATOM 845 O O . ARG A 1 108 ? 2.447 5.465 6.434 1.00 86.62 108 ARG A O 1
ATOM 852 N N . VAL A 1 109 ? 4.337 6.002 7.538 1.00 89.19 109 VAL A N 1
ATOM 853 C CA . VAL A 1 109 ? 5.257 5.800 6.422 1.00 89.19 109 VAL A CA 1
ATOM 854 C C . VAL A 1 109 ? 5.905 4.420 6.516 1.00 89.19 109 VAL A C 1
ATOM 856 O O . VAL A 1 109 ? 6.333 3.978 7.588 1.00 89.19 109 VAL A O 1
ATOM 859 N N . TRP A 1 110 ? 5.974 3.723 5.387 1.00 90.44 110 TRP A N 1
ATOM 860 C CA . TRP A 1 110 ? 6.526 2.379 5.264 1.00 90.44 110 TRP A CA 1
ATOM 861 C C . TRP A 1 110 ? 7.495 2.306 4.096 1.00 90.44 110 TRP A C 1
ATOM 863 O O . TRP A 1 110 ? 7.176 2.736 3.001 1.00 90.44 110 TRP A O 1
ATOM 873 N N . THR A 1 111 ? 8.647 1.676 4.289 1.00 90.50 111 THR A N 1
ATOM 874 C CA . THR A 1 111 ? 9.515 1.329 3.152 1.00 90.50 111 THR A CA 1
ATOM 875 C C . THR A 1 111 ? 8.884 0.225 2.307 1.00 90.50 111 THR A C 1
ATOM 877 O O . THR A 1 111 ? 8.234 -0.674 2.838 1.00 90.50 111 THR A O 1
ATOM 880 N N . VAL A 1 112 ? 9.101 0.246 0.998 1.00 89.44 112 VAL A N 1
ATOM 881 C CA . VAL A 1 112 ? 8.745 -0.836 0.077 1.00 89.44 112 VAL A CA 1
ATOM 882 C C . VAL A 1 112 ? 10.017 -1.621 -0.224 1.00 89.44 112 VAL A C 1
ATOM 884 O O . VAL A 1 112 ? 10.965 -1.116 -0.812 1.00 89.44 112 VAL A O 1
ATOM 887 N N . THR A 1 113 ? 10.046 -2.875 0.219 1.00 88.00 113 THR A N 1
ATOM 888 C CA . THR A 1 113 ? 11.231 -3.749 0.111 1.00 88.00 113 THR A CA 1
ATOM 889 C C . THR A 1 113 ? 11.220 -4.628 -1.126 1.00 88.00 113 THR A C 1
ATOM 891 O O . THR A 1 113 ? 12.268 -5.111 -1.544 1.00 88.00 113 THR A O 1
ATOM 894 N N . ALA A 1 114 ? 10.040 -4.872 -1.691 1.00 85.88 114 ALA A N 1
ATOM 895 C CA . ALA A 1 114 ? 9.883 -5.609 -2.930 1.00 85.88 114 ALA A CA 1
ATOM 896 C C . ALA A 1 114 ? 8.582 -5.204 -3.623 1.00 85.88 114 ALA A C 1
ATOM 898 O O . ALA A 1 114 ? 7.601 -4.846 -2.964 1.00 85.88 114 ALA A O 1
ATOM 899 N N . ALA A 1 115 ? 8.593 -5.309 -4.945 1.00 87.25 115 ALA A N 1
ATOM 900 C CA . ALA A 1 115 ? 7.424 -5.199 -5.795 1.00 87.25 115 ALA A CA 1
ATOM 901 C C . ALA A 1 115 ? 7.486 -6.312 -6.839 1.00 87.25 115 ALA A C 1
ATOM 903 O O . ALA A 1 115 ? 8.450 -6.391 -7.601 1.00 87.25 115 ALA A O 1
ATOM 904 N N . GLU A 1 116 ? 6.483 -7.179 -6.845 1.00 87.31 116 GLU A N 1
ATOM 905 C CA . GLU A 1 116 ? 6.387 -8.319 -7.751 1.00 87.31 116 GLU A CA 1
ATOM 906 C C . GLU A 1 116 ? 5.137 -8.162 -8.616 1.00 87.31 116 GLU A C 1
ATOM 908 O O . GLU A 1 116 ? 4.018 -8.121 -8.109 1.00 87.31 116 GLU A O 1
ATOM 913 N N . ALA A 1 117 ? 5.317 -8.050 -9.933 1.00 85.69 117 ALA A N 1
ATOM 914 C CA . ALA A 1 117 ? 4.199 -8.051 -10.867 1.00 85.69 117 ALA A CA 1
ATOM 915 C C . ALA A 1 117 ? 3.646 -9.475 -10.980 1.00 85.69 117 ALA A C 1
ATOM 917 O O . ALA A 1 117 ? 4.381 -10.407 -11.318 1.00 85.69 117 ALA A O 1
ATOM 918 N N . LEU A 1 118 ? 2.359 -9.644 -10.692 1.00 83.94 118 LEU A N 1
ATOM 919 C CA . LEU A 1 118 ? 1.651 -10.909 -10.850 1.00 83.94 118 LEU A CA 1
ATOM 920 C C . LEU A 1 118 ? 0.520 -10.733 -11.872 1.00 83.94 118 LEU A C 1
ATOM 922 O O . LEU A 1 118 ? 0.203 -9.632 -12.320 1.00 83.94 118 LEU A O 1
ATOM 926 N N . GLU A 1 119 ? -0.100 -11.841 -12.268 1.00 79.75 119 GLU A N 1
ATOM 927 C CA . GLU A 1 119 ? -1.199 -11.809 -13.230 1.00 79.75 119 GLU A CA 1
ATOM 928 C C . GLU A 1 119 ? -2.373 -10.980 -12.675 1.00 79.75 119 GLU A C 1
ATOM 930 O O . GLU A 1 119 ? -3.023 -11.373 -11.708 1.00 79.75 119 GLU A O 1
ATOM 935 N N . GLY A 1 120 ? -2.624 -9.816 -13.283 1.00 78.06 120 GLY A N 1
ATOM 936 C CA . GLY A 1 120 ? -3.720 -8.916 -12.910 1.00 78.06 120 GLY A CA 1
ATOM 937 C C . GLY A 1 120 ? -3.388 -7.859 -11.851 1.00 78.06 120 GLY A C 1
ATOM 938 O O . GLY A 1 120 ? -4.310 -7.193 -11.383 1.00 78.06 120 GLY A O 1
ATOM 939 N N . GLY A 1 121 ? -2.118 -7.685 -11.468 1.00 86.38 121 GLY A N 1
ATOM 940 C CA . GLY A 1 121 ? -1.753 -6.645 -10.508 1.00 86.38 121 GLY A CA 1
ATOM 941 C C . GLY A 1 121 ? -0.301 -6.657 -10.046 1.00 86.38 121 GLY A C 1
ATOM 942 O O . GLY A 1 121 ? 0.548 -7.384 -10.558 1.00 86.38 121 GLY A O 1
ATOM 943 N N . LEU A 1 122 ? -0.017 -5.829 -9.046 1.00 89.12 122 LEU A N 1
ATOM 944 C CA . LEU A 1 122 ? 1.311 -5.658 -8.466 1.00 89.12 122 LEU A CA 1
ATOM 945 C C . LEU A 1 122 ? 1.261 -5.974 -6.966 1.00 89.12 122 LEU A C 1
ATOM 947 O O . LEU A 1 122 ? 0.554 -5.308 -6.212 1.00 89.12 122 LEU A O 1
ATOM 951 N N . GLU A 1 123 ? 2.013 -6.980 -6.518 1.00 89.88 123 GLU A N 1
ATOM 952 C CA . GLU A 1 123 ? 2.197 -7.273 -5.095 1.00 89.88 123 GLU A CA 1
ATOM 953 C C . GLU A 1 123 ? 3.334 -6.408 -4.537 1.00 89.88 123 GLU A C 1
ATOM 955 O O . GLU A 1 123 ? 4.486 -6.530 -4.950 1.00 89.88 123 GLU A O 1
ATOM 960 N N . LEU A 1 124 ? 3.025 -5.544 -3.572 1.00 88.94 124 LEU A N 1
ATOM 961 C CA . LEU A 1 124 ? 4.010 -4.751 -2.840 1.00 88.94 124 LEU A CA 1
ATOM 962 C C . LEU A 1 124 ? 4.265 -5.348 -1.468 1.00 88.94 124 LEU A C 1
ATOM 964 O O . LEU A 1 124 ? 3.331 -5.679 -0.740 1.00 88.94 124 LEU A O 1
ATOM 968 N N . LYS A 1 125 ? 5.536 -5.415 -1.077 1.00 90.25 125 LYS A N 1
ATOM 969 C CA . LYS A 1 125 ? 5.953 -5.868 0.246 1.00 90.25 125 LYS A CA 1
ATOM 970 C C . LYS A 1 125 ? 6.528 -4.718 1.055 1.00 90.25 125 LYS A C 1
ATOM 972 O O . LYS A 1 125 ? 7.579 -4.166 0.719 1.00 90.25 125 LYS A O 1
ATOM 977 N N . LEU A 1 126 ? 5.890 -4.426 2.181 1.00 90.38 126 LEU A N 1
ATOM 978 C CA . LEU A 1 126 ? 6.371 -3.422 3.118 1.00 90.38 126 LEU A CA 1
ATOM 979 C C . LEU A 1 126 ? 7.561 -3.931 3.924 1.00 90.38 126 LEU A C 1
ATOM 981 O O . LEU A 1 126 ? 7.627 -5.096 4.315 1.00 90.38 126 LEU A O 1
ATOM 985 N N . GLY A 1 127 ? 8.489 -3.029 4.195 1.00 88.12 127 GLY A N 1
ATOM 986 C CA . GLY A 1 127 ? 9.609 -3.205 5.098 1.00 88.12 127 GLY A CA 1
ATOM 987 C C . GLY A 1 127 ? 9.366 -2.524 6.432 1.00 88.12 127 GLY A C 1
ATOM 988 O O . GLY A 1 127 ? 8.286 -2.592 7.017 1.00 88.12 127 GLY A O 1
ATOM 989 N N . SER A 1 128 ? 10.410 -1.877 6.932 1.00 86.19 128 SER A N 1
ATOM 990 C CA . SER A 1 128 ? 10.381 -1.153 8.194 1.00 86.19 128 SER A CA 1
ATOM 991 C C . SER A 1 128 ? 9.467 0.066 8.120 1.00 86.19 128 SER A C 1
ATOM 993 O O . SER A 1 128 ? 9.411 0.763 7.102 1.00 86.19 128 SER A O 1
ATOM 995 N N . ARG A 1 129 ? 8.787 0.332 9.239 1.00 84.25 129 ARG A N 1
ATOM 996 C CA . ARG A 1 129 ? 8.066 1.584 9.456 1.00 84.25 129 ARG A CA 1
ATOM 997 C C . ARG A 1 129 ? 9.077 2.712 9.607 1.00 84.25 129 ARG A C 1
ATOM 999 O O . ARG A 1 129 ? 9.991 2.595 10.426 1.00 84.25 129 ARG A O 1
ATOM 1006 N N . LEU A 1 130 ? 8.879 3.790 8.868 1.00 80.00 130 LEU A N 1
ATOM 1007 C CA . LEU A 1 130 ? 9.647 5.013 9.027 1.00 80.00 130 LEU A CA 1
ATOM 1008 C C . LEU A 1 130 ? 8.957 5.935 10.042 1.00 80.00 130 LEU A C 1
ATOM 1010 O O . LEU A 1 130 ? 7.751 5.806 10.289 1.00 80.00 130 LEU A O 1
ATOM 1014 N N . PRO A 1 131 ? 9.711 6.811 10.720 1.00 72.56 131 PRO A N 1
ATOM 1015 C CA . PRO A 1 131 ? 9.108 7.850 11.539 1.00 72.56 131 PRO A CA 1
ATOM 1016 C C . PRO A 1 131 ? 8.300 8.797 10.638 1.00 72.56 131 PRO A C 1
ATOM 1018 O O . PRO A 1 131 ? 8.870 9.465 9.785 1.00 72.56 131 PRO A O 1
ATOM 1021 N N . SER A 1 132 ? 6.981 8.837 10.829 1.00 61.16 132 SER A N 1
ATOM 1022 C CA . SER A 1 132 ? 6.112 9.909 10.329 1.00 61.16 132 SER A CA 1
ATOM 1023 C C . SER A 1 132 ? 6.406 11.152 11.176 1.00 61.16 132 SER A C 1
ATOM 1025 O O . SER A 1 132 ? 6.196 11.113 12.394 1.00 61.16 132 SER A O 1
ATOM 1027 N N . GLY A 1 133 ? 7.034 12.161 10.571 1.00 47.09 133 GLY A N 1
ATOM 1028 C CA . GLY A 1 133 ? 7.529 13.373 11.236 1.00 47.09 133 GLY A CA 1
ATOM 1029 C C . GLY A 1 133 ? 6.482 14.465 11.362 1.00 47.09 133 GLY A C 1
ATOM 1030 O O . GLY A 1 133 ? 5.686 14.612 10.415 1.00 47.09 133 GLY A O 1
#

Radius of gyration: 16.5 Å; chains: 1; bounding box: 52×46×32 Å